Protein AF-A0A538PJH1-F1 (afdb_monomer_lite)

Structure (mmCIF, N/CA/C/O backbone):
data_AF-A0A538PJH1-F1
#
_entry.id   AF-A0A538PJH1-F1
#
loop_
_atom_site.group_PDB
_atom_site.id
_atom_site.type_symbol
_atom_site.label_atom_id
_atom_site.label_alt_id
_atom_site.label_comp_id
_atom_site.label_asym_id
_atom_site.label_entity_id
_atom_site.label_seq_id
_atom_site.pdbx_PDB_ins_code
_atom_site.Cartn_x
_atom_site.Cartn_y
_atom_site.Cartn_z
_atom_site.occupancy
_atom_site.B_iso_or_equiv
_atom_site.auth_seq_id
_atom_site.auth_comp_id
_atom_site.auth_asym_id
_atom_site.auth_atom_id
_atom_site.pdbx_PDB_model_num
ATOM 1 N N . MET A 1 1 ? 9.230 4.013 -6.169 1.00 49.59 1 MET A N 1
ATOM 2 C CA . MET A 1 1 ? 7.804 4.363 -6.380 1.00 49.59 1 MET A CA 1
ATOM 3 C C . MET A 1 1 ? 7.300 5.109 -5.149 1.00 49.59 1 MET A C 1
ATOM 5 O O . MET A 1 1 ? 7.367 4.540 -4.072 1.00 49.59 1 MET A O 1
ATOM 9 N N . SER A 1 2 ? 6.855 6.365 -5.270 1.00 44.88 2 SER A N 1
ATOM 10 C CA . SER A 1 2 ? 6.195 7.072 -4.160 1.00 44.88 2 SER A CA 1
ATOM 11 C C . SER A 1 2 ? 4.683 6.963 -4.337 1.00 44.88 2 SER A C 1
ATOM 13 O O . SER A 1 2 ? 4.146 7.370 -5.367 1.00 44.88 2 SER A O 1
ATOM 15 N N . VAL A 1 3 ? 4.011 6.357 -3.361 1.00 48.31 3 VAL A N 1
ATOM 16 C CA . VAL A 1 3 ? 2.550 6.252 -3.327 1.00 48.31 3 VAL A CA 1
ATOM 17 C C . VAL A 1 3 ? 2.065 7.288 -2.328 1.00 48.31 3 VAL A C 1
ATOM 19 O O . VAL A 1 3 ? 2.483 7.277 -1.172 1.00 48.31 3 VAL A O 1
ATOM 22 N N . THR A 1 4 ? 1.238 8.229 -2.772 1.00 51.69 4 THR A N 1
ATOM 23 C CA . THR A 1 4 ? 0.699 9.262 -1.886 1.00 51.69 4 THR A CA 1
ATOM 24 C C . THR A 1 4 ? -0.748 8.915 -1.587 1.00 51.69 4 THR A C 1
ATOM 26 O O . THR A 1 4 ? -1.585 8.822 -2.479 1.00 51.69 4 THR A O 1
ATOM 29 N N . ILE A 1 5 ? -1.032 8.652 -0.315 1.00 52.91 5 ILE A N 1
ATOM 30 C CA . ILE A 1 5 ? -2.358 8.218 0.112 1.00 52.91 5 ILE A CA 1
ATOM 31 C C . ILE A 1 5 ? -3.073 9.425 0.690 1.00 52.91 5 ILE A C 1
ATOM 33 O O . ILE A 1 5 ? -2.637 9.993 1.689 1.00 52.91 5 ILE A O 1
ATOM 37 N N . HIS A 1 6 ? -4.167 9.817 0.046 1.00 50.91 6 HIS A N 1
ATOM 38 C CA . HIS A 1 6 ? -4.989 10.928 0.491 1.00 50.91 6 HIS A CA 1
ATOM 39 C C . HIS A 1 6 ? -6.279 10.373 1.097 1.00 50.91 6 HIS A C 1
ATOM 41 O O . HIS A 1 6 ? -7.168 9.882 0.403 1.00 50.91 6 HIS A O 1
ATOM 47 N N . SER A 1 7 ? -6.391 10.462 2.422 1.00 46.12 7 SER A N 1
ATOM 48 C CA . SER A 1 7 ? -7.668 10.258 3.098 1.00 46.12 7 SER A CA 1
ATOM 49 C C . SER A 1 7 ? -8.493 11.537 2.948 1.00 46.12 7 SER A C 1
ATOM 51 O O . SER A 1 7 ? -8.182 12.558 3.558 1.00 46.12 7 SER A O 1
ATOM 53 N N . ALA A 1 8 ? -9.507 11.519 2.083 1.00 43.16 8 ALA A N 1
ATOM 54 C CA . ALA A 1 8 ? -10.483 12.598 2.014 1.00 43.16 8 ALA A CA 1
ATOM 55 C C . ALA A 1 8 ? -11.653 12.252 2.942 1.00 43.16 8 ALA A C 1
ATOM 57 O O . ALA A 1 8 ? -12.386 11.291 2.700 1.00 43.16 8 ALA A O 1
ATOM 58 N N . ALA A 1 9 ? -11.847 13.046 3.999 1.00 41.69 9 ALA A N 1
ATOM 59 C CA . ALA A 1 9 ? -13.097 13.023 4.753 1.00 41.69 9 ALA A CA 1
ATOM 60 C C . ALA A 1 9 ? -14.275 13.292 3.790 1.00 41.69 9 ALA A C 1
ATOM 62 O O . ALA A 1 9 ? -14.114 14.057 2.831 1.00 41.69 9 ALA A O 1
ATOM 63 N N . PRO A 1 10 ? -15.448 12.666 3.994 1.00 40.66 10 PRO A N 1
ATOM 64 C CA . PRO A 1 10 ? -16.549 12.762 3.047 1.00 40.66 10 PRO A CA 1
ATOM 65 C C . PRO A 1 10 ? -16.953 14.226 2.831 1.00 40.66 10 PRO A C 1
ATOM 67 O O . PRO A 1 10 ? -17.378 14.909 3.761 1.00 40.66 10 PRO A O 1
ATOM 70 N N . ARG A 1 11 ? -16.865 14.701 1.580 1.00 41.38 11 ARG A N 1
ATOM 71 C CA . ARG A 1 11 ? -17.579 15.906 1.148 1.00 41.38 11 ARG A CA 1
ATOM 72 C C . ARG A 1 11 ? -19.068 15.584 1.196 1.00 41.38 11 ARG A C 1
ATOM 74 O O . ARG A 1 11 ? -19.585 14.823 0.381 1.00 41.38 11 ARG A O 1
ATOM 81 N N . THR A 1 12 ? -19.728 16.102 2.220 1.00 41.78 12 THR A N 1
ATOM 82 C CA . THR A 1 12 ? -21.144 15.903 2.504 1.00 41.78 12 THR A CA 1
ATOM 83 C C . THR A 1 12 ? -22.010 16.686 1.520 1.00 41.78 12 THR A C 1
ATOM 85 O O . THR A 1 12 ? -22.518 17.756 1.836 1.00 41.78 12 THR A O 1
ATOM 88 N N . GLU A 1 13 ? -22.267 16.130 0.338 1.00 40.34 13 GLU A N 1
ATOM 89 C CA . GLU A 1 13 ? -23.496 16.466 -0.384 1.00 40.34 13 GLU A CA 1
ATOM 90 C C . GLU A 1 13 ? -24.576 15.440 -0.038 1.00 40.34 13 GLU A C 1
ATOM 92 O O . GLU A 1 13 ? -24.541 14.267 -0.412 1.00 40.34 13 GLU A O 1
ATOM 97 N N . ARG A 1 14 ? -25.522 15.909 0.783 1.00 49.16 14 ARG A N 1
ATOM 98 C CA . ARG A 1 14 ? -26.739 15.212 1.198 1.00 49.16 14 ARG A CA 1
ATOM 99 C C . ARG A 1 14 ? -27.495 14.667 -0.014 1.00 49.16 14 ARG A C 1
ATOM 101 O O . ARG A 1 14 ? -27.977 15.466 -0.809 1.00 49.16 14 ARG A O 1
ATOM 108 N N . ARG A 1 15 ? -27.770 13.359 -0.027 1.00 47.12 15 ARG A N 1
ATOM 109 C CA . ARG A 1 15 ? -29.078 12.788 -0.406 1.00 47.12 15 ARG A CA 1
ATOM 110 C C . ARG A 1 15 ? -29.386 11.571 0.477 1.00 47.12 15 ARG A C 1
ATOM 112 O O . ARG A 1 15 ? -28.485 10.872 0.927 1.00 47.12 15 ARG A O 1
ATOM 119 N N . TYR A 1 16 ? -30.665 11.450 0.805 1.00 42.09 16 TYR A N 1
ATOM 120 C CA . TYR A 1 16 ? -31.281 10.696 1.897 1.00 42.09 16 TYR A CA 1
ATOM 121 C C . TYR A 1 16 ? -31.701 9.276 1.461 1.00 42.09 16 TYR A C 1
ATOM 123 O O . TYR A 1 16 ? -32.128 9.106 0.324 1.00 42.09 16 TYR A O 1
ATOM 131 N N . HIS A 1 17 ? -31.642 8.343 2.424 1.00 43.22 17 HIS A N 1
ATOM 132 C CA . HIS A 1 17 ? -32.226 6.988 2.492 1.00 43.22 17 HIS A CA 1
ATOM 133 C C . HIS A 1 17 ? -31.463 5.796 1.874 1.00 43.22 17 HIS A C 1
ATOM 135 O O . HIS A 1 17 ? -31.751 5.382 0.760 1.00 43.22 17 HIS A O 1
ATOM 141 N N . ASP A 1 18 ? -30.575 5.184 2.670 1.00 44.53 18 ASP A N 1
ATOM 142 C CA . ASP A 1 18 ? -30.331 3.730 2.643 1.00 44.53 18 ASP A CA 1
ATOM 143 C C . ASP A 1 18 ? -29.855 3.278 4.046 1.00 44.53 18 ASP A C 1
ATOM 145 O O . ASP A 1 18 ? -28.850 3.811 4.539 1.00 44.53 18 ASP A O 1
ATOM 149 N N . PRO A 1 19 ? -30.581 2.399 4.763 1.00 51.16 19 PRO A N 1
ATOM 150 C CA . PRO A 1 19 ? -30.207 1.954 6.100 1.00 51.16 19 PRO A CA 1
ATOM 151 C C . PRO A 1 19 ? -29.320 0.701 6.024 1.00 51.16 19 PRO A C 1
ATOM 153 O O . PRO A 1 19 ? -29.837 -0.393 6.180 1.00 51.16 19 PRO A O 1
ATOM 156 N N . VAL A 1 20 ? -28.019 0.890 5.755 1.00 43.94 20 VAL A N 1
ATOM 157 C CA . VAL A 1 20 ? -26.816 0.040 6.010 1.00 43.94 20 VAL A CA 1
ATOM 158 C C . VAL A 1 20 ? -25.723 0.658 5.108 1.00 43.94 20 VAL A C 1
ATOM 160 O O . VAL A 1 20 ? -25.854 0.659 3.895 1.00 43.94 20 VAL A O 1
ATOM 163 N N . ASP A 1 21 ? -24.759 1.448 5.588 1.00 47.94 21 ASP A N 1
ATOM 164 C CA . ASP A 1 21 ? -23.496 0.966 6.161 1.00 47.94 21 ASP A CA 1
ATOM 165 C C . ASP A 1 21 ? -22.733 2.132 6.842 1.00 47.94 21 ASP A C 1
ATOM 167 O O . ASP A 1 21 ? -22.463 3.153 6.194 1.00 47.94 21 ASP A O 1
ATOM 171 N N . PRO A 1 22 ? -22.319 2.020 8.117 1.00 44.09 22 PRO A N 1
ATOM 172 C CA . PRO A 1 22 ? -21.627 3.089 8.843 1.00 44.09 22 PRO A CA 1
ATOM 173 C C . PRO A 1 22 ? -20.142 3.296 8.473 1.00 44.09 22 PRO A C 1
ATOM 175 O O . PRO A 1 22 ? -19.455 4.051 9.153 1.00 44.09 22 PRO A O 1
ATOM 178 N N . VAL A 1 23 ? -19.624 2.718 7.383 1.00 49.34 23 VAL A N 1
ATOM 179 C CA . VAL A 1 23 ? -18.214 2.891 6.971 1.00 49.34 23 VAL A CA 1
ATOM 180 C C . VAL A 1 23 ? -18.126 3.666 5.653 1.00 49.34 23 VAL A C 1
ATOM 182 O O . VAL A 1 23 ? -17.646 3.177 4.634 1.00 49.34 23 VAL A O 1
ATOM 185 N N . ARG A 1 24 ? -18.576 4.927 5.648 1.00 52.44 24 ARG A N 1
ATOM 186 C CA . ARG A 1 24 ? -18.280 5.873 4.553 1.00 52.44 24 ARG A CA 1
ATOM 187 C C . ARG A 1 24 ? -16.836 6.374 4.643 1.00 52.44 24 ARG A C 1
ATOM 189 O O . ARG A 1 24 ? -16.599 7.574 4.755 1.00 52.44 24 ARG A O 1
ATOM 196 N N . VAL A 1 25 ? -15.855 5.478 4.582 1.00 54.78 25 VAL A N 1
ATOM 197 C CA . VAL A 1 25 ? -14.452 5.887 4.446 1.00 54.78 25 VAL A CA 1
ATOM 198 C C . VAL A 1 25 ? -14.135 5.928 2.955 1.00 54.78 25 VAL A C 1
ATOM 200 O O . VAL A 1 25 ? -13.822 4.923 2.326 1.00 54.78 25 VAL A O 1
ATOM 203 N N . HIS A 1 26 ? -14.268 7.111 2.355 1.00 63.03 26 HIS A N 1
ATOM 204 C CA . HIS A 1 26 ? -13.855 7.359 0.973 1.00 63.03 26 HIS A CA 1
ATOM 205 C C . HIS A 1 26 ? -12.332 7.551 0.917 1.00 63.03 26 HIS A C 1
ATOM 207 O O . HIS A 1 26 ? -11.844 8.621 0.564 1.00 63.03 26 HIS A O 1
ATOM 213 N N . CYS A 1 27 ? -11.561 6.527 1.292 1.00 67.56 27 CYS A N 1
ATOM 214 C CA . CYS A 1 27 ? -10.113 6.586 1.133 1.00 67.56 27 CYS A CA 1
ATOM 215 C C . CYS A 1 27 ? -9.768 6.383 -0.347 1.00 67.56 27 CYS A C 1
ATOM 217 O O . CYS A 1 27 ? -10.212 5.414 -0.976 1.00 67.56 27 CYS A O 1
ATOM 219 N N . VAL A 1 28 ? -9.020 7.328 -0.915 1.00 70.94 28 VAL A N 1
ATOM 220 C CA . VAL A 1 28 ? -8.589 7.292 -2.312 1.00 70.94 28 VAL A CA 1
ATOM 221 C C . VAL A 1 28 ? -7.073 7.185 -2.341 1.00 70.94 28 VAL A C 1
ATOM 223 O O . VAL A 1 28 ? -6.346 7.986 -1.757 1.00 70.94 28 VAL A O 1
ATOM 226 N N . LEU A 1 29 ? -6.596 6.163 -3.035 1.00 74.69 29 LEU A N 1
ATOM 227 C CA . LEU A 1 29 ? -5.191 5.944 -3.293 1.00 74.69 29 LEU A CA 1
ATOM 228 C C . LEU A 1 29 ? -4.807 6.678 -4.575 1.00 74.69 29 LEU A C 1
ATOM 230 O O . LEU A 1 29 ? -5.315 6.327 -5.642 1.00 74.69 29 LEU A O 1
ATOM 234 N N . ASP A 1 30 ? -3.917 7.663 -4.473 1.00 71.00 30 ASP A N 1
ATOM 235 C CA . ASP A 1 30 ? -3.368 8.346 -5.638 1.00 71.00 30 ASP A CA 1
ATOM 236 C C . ASP A 1 30 ? -2.008 7.748 -6.012 1.00 71.00 30 ASP A C 1
ATOM 238 O O . ASP A 1 30 ? -1.088 7.623 -5.195 1.00 71.00 30 ASP A O 1
ATOM 242 N N . VAL A 1 31 ? -1.896 7.318 -7.265 1.00 68.06 31 VAL A N 1
ATOM 243 C CA . VAL A 1 31 ? -0.672 6.732 -7.803 1.00 68.06 31 VAL A CA 1
ATOM 244 C C . VAL A 1 31 ? -0.105 7.722 -8.797 1.00 68.06 31 VAL A C 1
ATOM 246 O O . VAL A 1 31 ? -0.749 8.027 -9.798 1.00 68.06 31 VAL A O 1
ATOM 249 N N . ARG A 1 32 ? 1.123 8.197 -8.564 1.00 68.44 32 ARG A N 1
ATOM 250 C CA . ARG A 1 32 ? 1.787 9.114 -9.496 1.00 68.44 32 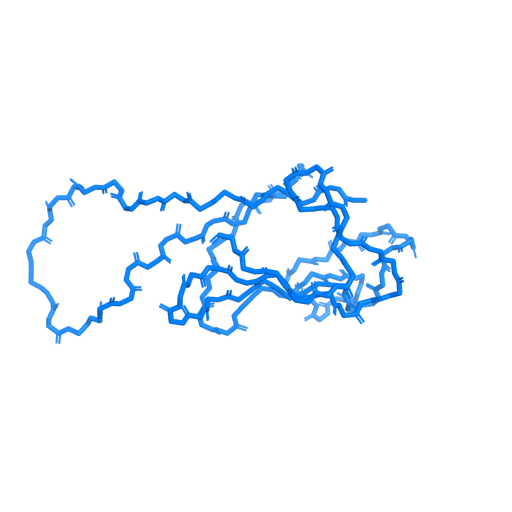ARG A CA 1
ATOM 251 C C . ARG A 1 32 ? 1.818 8.531 -10.911 1.00 68.44 32 ARG A C 1
ATOM 253 O O . ARG A 1 32 ? 2.459 7.509 -11.143 1.00 68.44 32 ARG A O 1
ATOM 260 N N . GLY A 1 33 ? 1.148 9.211 -11.842 1.00 63.41 33 GLY A N 1
ATOM 261 C CA . GLY A 1 33 ? 1.066 8.809 -13.250 1.00 63.41 33 GLY A CA 1
ATOM 262 C C . GLY A 1 33 ? 0.086 7.666 -13.540 1.00 63.41 33 GLY A C 1
ATOM 263 O O . GLY A 1 33 ? 0.101 7.136 -14.647 1.00 63.41 33 GLY A O 1
ATOM 264 N N . GLY A 1 34 ? -0.750 7.276 -12.573 1.00 67.75 34 GLY A N 1
ATOM 265 C CA . GLY A 1 34 ? -1.758 6.228 -12.713 1.00 67.75 34 GLY A CA 1
ATOM 266 C C . GLY A 1 34 ? -3.159 6.685 -12.286 1.00 67.75 34 GLY A C 1
ATOM 267 O O . GLY A 1 34 ? -3.331 7.795 -11.788 1.00 67.75 34 GLY A O 1
ATOM 268 N N . PRO A 1 35 ? -4.183 5.838 -12.484 1.00 67.62 35 PRO A N 1
ATOM 269 C CA . PRO A 1 35 ? -5.541 6.137 -12.046 1.00 67.62 35 PRO A CA 1
ATOM 270 C C . PRO A 1 35 ? -5.661 6.055 -10.519 1.00 67.62 35 PRO A C 1
ATOM 272 O O . PRO A 1 35 ? -5.185 5.095 -9.905 1.00 67.62 35 PRO A O 1
ATOM 275 N N . SER A 1 36 ? -6.356 7.020 -9.912 1.00 72.75 36 SER A N 1
ATOM 276 C CA . SER A 1 36 ? -6.698 6.964 -8.490 1.00 72.75 36 SER A CA 1
ATOM 277 C C . SER A 1 36 ? -7.681 5.814 -8.220 1.00 72.75 36 SER A C 1
ATOM 279 O O . SER A 1 36 ? -8.576 5.542 -9.027 1.00 72.75 36 SER A O 1
ATOM 281 N N . ARG A 1 37 ? -7.540 5.125 -7.083 1.00 79.50 37 ARG A N 1
ATOM 282 C CA . ARG A 1 37 ? -8.392 3.975 -6.721 1.00 79.50 37 ARG A CA 1
ATOM 283 C C . ARG A 1 37 ? -9.072 4.153 -5.379 1.00 79.50 37 ARG A C 1
ATOM 285 O O . ARG A 1 37 ? -8.465 4.627 -4.427 1.00 79.50 37 ARG A O 1
ATOM 292 N N . ARG A 1 38 ? -10.329 3.717 -5.286 1.00 79.94 38 ARG A N 1
ATOM 293 C CA . ARG A 1 38 ? -11.046 3.649 -4.007 1.00 79.94 38 ARG A CA 1
ATOM 294 C C . ARG A 1 38 ? -10.526 2.457 -3.211 1.00 79.94 38 ARG A C 1
ATOM 296 O O . ARG A 1 38 ? -10.434 1.359 -3.754 1.00 79.94 38 ARG A O 1
ATOM 303 N N . VAL A 1 39 ? -10.208 2.674 -1.941 1.00 81.94 39 VAL A N 1
ATOM 304 C CA . VAL A 1 39 ? -9.814 1.602 -1.025 1.00 81.94 39 VAL A CA 1
ATOM 305 C C . VAL A 1 39 ? -11.075 1.044 -0.380 1.00 81.94 39 VAL A C 1
ATOM 307 O O . VAL A 1 39 ? -11.829 1.785 0.243 1.00 81.94 39 VAL A O 1
ATOM 310 N N . GLY A 1 40 ? -11.326 -0.249 -0.573 1.00 75.38 40 GLY A N 1
ATOM 311 C CA . GLY A 1 40 ? -12.423 -0.971 0.071 1.00 75.38 40 GLY A CA 1
ATOM 312 C C . GLY A 1 40 ? -11.953 -1.831 1.252 1.00 75.38 40 GLY A C 1
ATOM 313 O O . GLY A 1 40 ? -10.760 -1.852 1.566 1.00 75.38 40 GLY A O 1
ATOM 314 N N . PRO A 1 41 ? -12.865 -2.599 1.874 1.00 71.19 41 PRO A N 1
ATOM 315 C CA . PRO A 1 41 ? -12.539 -3.528 2.964 1.00 71.19 41 PRO A CA 1
ATOM 316 C C . PRO A 1 41 ? -11.537 -4.615 2.549 1.00 71.19 41 PRO A C 1
ATOM 318 O O . PRO A 1 41 ? -10.675 -5.002 3.331 1.00 71.19 41 PRO A O 1
ATOM 321 N N . SER A 1 42 ? -11.608 -5.071 1.294 1.00 81.44 42 SER A N 1
ATOM 322 C CA . SER A 1 42 ? -10.661 -6.031 0.708 1.00 81.44 42 SER A CA 1
ATOM 323 C C . SER A 1 42 ? -9.253 -5.454 0.506 1.00 81.44 42 SER A C 1
ATOM 325 O O . SER A 1 42 ? -8.305 -6.204 0.293 1.00 81.44 42 SER A O 1
ATOM 327 N N . GLY A 1 43 ? -9.114 -4.129 0.605 1.00 87.94 43 GLY A N 1
ATOM 328 C CA . GLY A 1 43 ? -7.884 -3.400 0.344 1.00 87.94 43 GLY A CA 1
ATOM 329 C C . GLY A 1 43 ? -7.510 -3.320 -1.135 1.00 87.94 43 GLY A C 1
ATOM 330 O O . GLY A 1 43 ? -8.249 -3.748 -2.016 1.00 87.94 43 GLY A O 1
ATOM 331 N N . VAL A 1 44 ? -6.366 -2.695 -1.388 1.00 90.62 44 VAL A N 1
ATOM 332 C CA . VAL A 1 44 ? -5.741 -2.513 -2.695 1.00 90.62 44 VAL A CA 1
ATOM 333 C C . VAL A 1 44 ? -4.313 -3.031 -2.591 1.00 90.62 44 VAL A C 1
ATOM 335 O O . VAL A 1 44 ? -3.495 -2.480 -1.845 1.00 90.62 44 VAL A O 1
ATOM 338 N N . LEU A 1 45 ? -4.017 -4.099 -3.323 1.00 92.62 45 LEU A N 1
ATOM 339 C CA . LEU A 1 45 ? -2.700 -4.712 -3.398 1.00 92.62 45 LEU A CA 1
ATOM 340 C C . LEU A 1 45 ? -1.853 -4.018 -4.468 1.00 92.62 45 LEU A C 1
ATOM 342 O O . LEU A 1 45 ? -2.232 -3.906 -5.631 1.00 92.62 45 LEU A O 1
ATOM 346 N N . ILE A 1 46 ? -0.669 -3.572 -4.074 1.00 90.00 46 ILE A N 1
ATOM 347 C CA . ILE A 1 46 ? 0.298 -2.901 -4.939 1.00 90.00 46 ILE A CA 1
ATOM 348 C C . ILE A 1 46 ? 1.516 -3.803 -5.057 1.00 90.00 46 ILE A C 1
ATOM 350 O O . ILE A 1 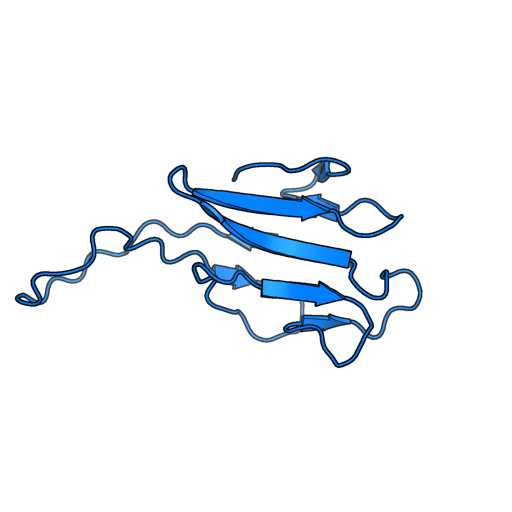46 ? 2.065 -4.252 -4.046 1.00 90.00 46 ILE A O 1
ATOM 354 N N . GLY A 1 47 ? 1.982 -4.055 -6.271 1.00 91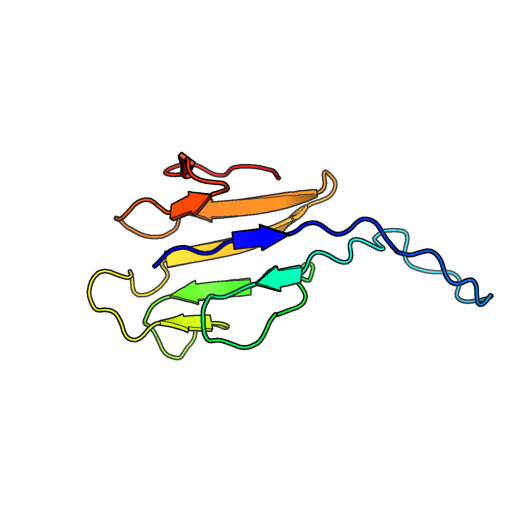.38 47 GLY A N 1
ATOM 355 C CA . GLY A 1 47 ? 3.143 -4.904 -6.489 1.00 91.38 47 GLY A CA 1
ATOM 356 C C . GLY A 1 47 ? 3.507 -5.041 -7.955 1.00 91.38 47 GLY A C 1
ATOM 357 O O . GLY A 1 47 ? 2.881 -4.446 -8.823 1.00 91.38 47 GLY A O 1
ATOM 358 N N . ARG A 1 48 ? 4.563 -5.802 -8.236 1.00 91.44 48 ARG A N 1
ATOM 359 C CA . ARG A 1 48 ? 5.043 -6.028 -9.606 1.00 91.44 48 ARG A CA 1
ATOM 360 C C . ARG A 1 48 ? 4.355 -7.187 -10.325 1.00 91.44 48 ARG A C 1
ATOM 362 O O . ARG A 1 48 ? 4.437 -7.278 -11.547 1.00 91.44 48 ARG A O 1
ATOM 369 N N . GLN A 1 49 ? 3.729 -8.106 -9.594 1.00 92.81 49 GLN A N 1
ATOM 370 C CA . GLN A 1 49 ? 2.980 -9.185 -10.237 1.00 92.81 49 GLN A CA 1
ATOM 371 C C . GLN A 1 49 ? 1.669 -8.668 -10.828 1.00 92.81 49 GLN A C 1
ATOM 373 O O . GLN A 1 49 ? 1.074 -7.717 -10.334 1.00 92.81 49 GLN A O 1
ATOM 378 N N . SER A 1 50 ? 1.223 -9.333 -11.891 1.00 91.62 50 SER A N 1
ATOM 379 C CA . SER A 1 50 ? -0.021 -9.024 -12.599 1.00 91.62 50 SER A CA 1
ATOM 380 C C . SER A 1 50 ? -1.287 -9.363 -11.808 1.00 91.62 50 SER A C 1
ATOM 382 O O . SER A 1 50 ? -2.372 -8.989 -12.232 1.00 91.62 50 SER A O 1
ATOM 384 N N . ASP A 1 51 ? -1.159 -10.082 -10.691 1.00 91.94 51 ASP A N 1
ATOM 385 C CA . ASP A 1 51 ? -2.245 -10.384 -9.752 1.00 91.94 51 ASP A CA 1
ATOM 386 C C . ASP A 1 51 ? -2.500 -9.247 -8.747 1.00 91.94 51 ASP A C 1
ATOM 388 O O . ASP A 1 51 ? -3.447 -9.314 -7.966 1.00 91.94 51 ASP A O 1
ATOM 392 N N . CYS A 1 52 ? -1.659 -8.209 -8.748 1.00 90.62 52 CYS A N 1
ATOM 393 C CA . CYS A 1 52 ? -1.840 -7.037 -7.909 1.00 90.62 52 CYS A CA 1
ATOM 394 C C . CYS A 1 52 ? -2.875 -6.102 -8.528 1.00 90.62 52 CYS A C 1
ATOM 396 O O . CYS A 1 52 ? -2.899 -5.903 -9.743 1.00 90.62 52 CYS A O 1
ATOM 398 N N . ASP A 1 53 ? -3.670 -5.449 -7.681 1.00 89.50 53 ASP A N 1
ATOM 399 C CA . ASP A 1 53 ? -4.606 -4.426 -8.128 1.00 89.50 53 ASP A CA 1
ATOM 400 C C . ASP A 1 53 ? -3.854 -3.332 -8.889 1.00 89.50 53 ASP A C 1
ATOM 402 O O . ASP A 1 53 ? -4.194 -3.016 -10.030 1.00 89.50 53 ASP A O 1
ATOM 406 N N . ILE A 1 54 ? -2.801 -2.779 -8.284 1.00 86.62 54 ILE A N 1
ATOM 407 C CA . ILE A 1 54 ? -1.906 -1.814 -8.924 1.00 86.62 54 ILE A CA 1
ATOM 408 C C . ILE A 1 54 ? -0.598 -2.513 -9.265 1.00 86.62 54 ILE A C 1
ATOM 410 O O . ILE A 1 54 ? 0.207 -2.829 -8.385 1.00 86.62 54 ILE A O 1
ATOM 414 N N . VAL A 1 55 ? -0.386 -2.700 -10.566 1.00 89.12 55 VAL A N 1
ATOM 415 C CA . VAL A 1 55 ? 0.820 -3.318 -11.108 1.00 89.12 55 VAL A CA 1
ATOM 416 C C . VAL A 1 55 ? 1.869 -2.246 -11.385 1.00 89.12 55 VAL A C 1
ATOM 418 O O . VAL A 1 55 ? 1.653 -1.341 -12.190 1.00 89.12 55 VAL A O 1
ATOM 421 N N . ALA A 1 56 ? 3.019 -2.359 -10.730 1.00 84.44 56 ALA A N 1
ATOM 422 C CA . ALA A 1 56 ? 4.187 -1.523 -10.964 1.00 84.44 56 ALA A CA 1
ATOM 423 C C . ALA A 1 56 ? 5.227 -2.285 -11.792 1.00 84.44 56 ALA A C 1
ATOM 425 O O . ALA A 1 56 ? 5.650 -3.376 -11.421 1.00 84.44 56 ALA A O 1
ATOM 426 N N . SER A 1 57 ? 5.692 -1.701 -12.891 1.00 83.94 57 SER A N 1
ATOM 427 C CA . SER A 1 57 ? 6.696 -2.308 -13.778 1.00 83.94 57 SER A CA 1
ATOM 428 C C . SER A 1 57 ? 8.143 -2.180 -13.273 1.00 83.94 57 SER A C 1
ATOM 430 O O . SER A 1 57 ? 9.043 -2.806 -13.826 1.00 83.94 57 SER A O 1
ATOM 432 N N . ASP A 1 58 ? 8.374 -1.410 -12.208 1.00 84.00 58 ASP A N 1
ATOM 433 C CA . ASP A 1 58 ? 9.694 -1.159 -11.622 1.00 84.00 58 ASP A CA 1
ATOM 434 C C . ASP A 1 58 ? 10.274 -2.427 -10.943 1.00 84.00 58 ASP A C 1
ATOM 436 O O . ASP A 1 58 ? 9.675 -2.937 -9.993 1.00 84.00 58 ASP A O 1
ATOM 440 N N . PRO A 1 59 ? 11.449 -2.943 -11.365 1.00 86.38 59 PRO A N 1
ATOM 441 C CA . PRO A 1 59 ? 12.070 -4.137 -10.783 1.00 86.38 59 PRO A CA 1
ATOM 442 C C . PRO A 1 59 ? 12.405 -4.040 -9.288 1.00 86.38 59 PRO A C 1
ATOM 444 O O . PRO A 1 59 ? 12.485 -5.077 -8.624 1.00 86.38 59 PRO A O 1
ATOM 447 N N . SER A 1 60 ? 12.596 -2.827 -8.756 1.00 83.81 60 SER A N 1
ATOM 448 C CA . SER A 1 60 ? 12.831 -2.588 -7.325 1.00 83.81 60 SER A CA 1
ATOM 449 C C . SER A 1 60 ? 11.576 -2.821 -6.474 1.00 83.81 60 SER A C 1
ATOM 451 O O . SER A 1 60 ? 11.669 -3.040 -5.260 1.00 83.81 60 SER A O 1
ATOM 453 N N . VAL A 1 61 ? 10.399 -2.837 -7.110 1.00 87.50 61 VAL A N 1
ATOM 454 C CA . VAL A 1 61 ? 9.122 -3.149 -6.474 1.00 87.50 61 VAL A CA 1
ATOM 455 C C . VAL A 1 61 ? 8.996 -4.661 -6.303 1.00 87.50 61 VAL A C 1
ATOM 457 O O . VAL A 1 61 ? 9.204 -5.478 -7.209 1.00 87.50 61 VAL A O 1
ATOM 460 N N . SER A 1 62 ? 8.649 -5.055 -5.081 1.00 89.25 62 SER A N 1
ATOM 461 C CA . SER A 1 62 ? 8.412 -6.458 -4.753 1.00 89.25 62 SER A CA 1
ATOM 462 C C . SER A 1 62 ? 7.180 -6.981 -5.492 1.00 89.25 62 SER A C 1
ATOM 464 O O . SER A 1 62 ? 6.245 -6.242 -5.778 1.00 89.25 62 SER A O 1
ATOM 466 N N . ARG A 1 63 ? 7.158 -8.289 -5.765 1.00 93.06 63 ARG A N 1
ATOM 467 C CA . ARG A 1 63 ? 6.029 -8.966 -6.423 1.00 93.06 63 ARG A CA 1
ATOM 468 C C . ARG A 1 63 ? 4.673 -8.593 -5.815 1.00 93.06 63 ARG A C 1
ATOM 470 O O . ARG A 1 63 ? 3.800 -8.166 -6.548 1.00 93.06 63 ARG A O 1
ATOM 477 N N . ARG A 1 64 ? 4.585 -8.654 -4.484 1.00 93.44 64 ARG A N 1
ATOM 478 C CA . ARG A 1 64 ? 3.546 -8.039 -3.652 1.00 93.44 64 ARG A CA 1
ATOM 479 C C . ARG A 1 64 ? 4.267 -7.084 -2.712 1.00 93.44 64 ARG A C 1
ATOM 481 O O . ARG A 1 64 ? 5.124 -7.528 -1.950 1.00 93.44 64 ARG A O 1
ATOM 488 N N . HIS A 1 65 ? 4.032 -5.791 -2.848 1.00 91.06 65 HIS A N 1
ATOM 489 C CA . HIS A 1 65 ? 4.862 -4.761 -2.229 1.00 91.06 65 HIS A CA 1
ATOM 490 C C . HIS A 1 65 ? 4.167 -4.087 -1.053 1.00 91.06 65 HIS A C 1
ATOM 492 O O . HIS A 1 65 ? 4.755 -3.989 0.023 1.00 91.06 65 HIS A O 1
ATOM 498 N N . ALA A 1 66 ? 2.910 -3.697 -1.243 1.00 91.81 66 ALA A N 1
ATOM 499 C CA . ALA A 1 66 ? 2.099 -3.019 -0.246 1.00 91.81 66 ALA A CA 1
ATOM 500 C C . ALA A 1 66 ? 0.654 -3.501 -0.317 1.00 91.81 66 ALA A C 1
ATOM 502 O O . ALA A 1 66 ? 0.152 -3.76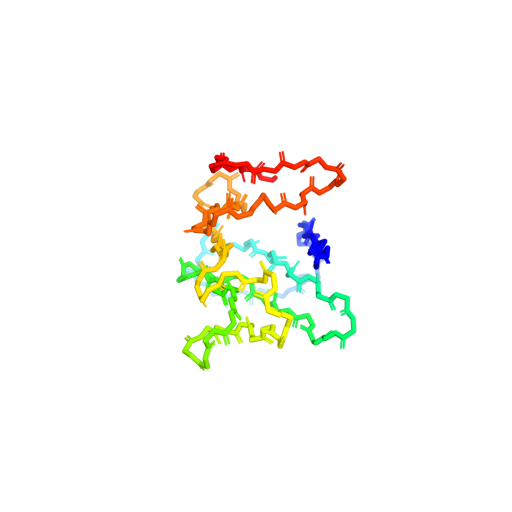4 -1.406 1.00 91.81 66 ALA A O 1
ATOM 503 N N . LEU A 1 67 ? -0.027 -3.539 0.819 1.00 92.00 67 LEU A N 1
ATOM 504 C CA . LEU A 1 67 ? -1.481 -3.604 0.884 1.00 92.00 67 LEU A CA 1
ATOM 505 C C . LEU A 1 67 ? -1.982 -2.342 1.575 1.00 92.00 67 LEU A C 1
ATOM 507 O O . LEU A 1 67 ? -1.547 -2.031 2.680 1.00 92.00 67 LEU A O 1
ATOM 511 N N . VAL A 1 68 ? -2.900 -1.628 0.936 1.00 89.62 68 VAL A N 1
ATOM 512 C CA . VAL A 1 68 ? -3.619 -0.512 1.558 1.00 89.62 68 VAL A CA 1
ATOM 513 C C . VAL A 1 68 ? -5.027 -0.991 1.844 1.00 89.62 68 VAL A C 1
ATOM 515 O O . VAL A 1 68 ? -5.727 -1.369 0.912 1.00 89.62 68 VAL A O 1
ATOM 518 N N . ARG A 1 69 ? -5.458 -1.007 3.101 1.00 87.94 69 ARG A N 1
ATOM 519 C CA . ARG A 1 69 ? -6.790 -1.501 3.480 1.00 87.94 69 ARG A CA 1
ATOM 520 C C . ARG A 1 69 ? -7.518 -0.521 4.376 1.00 87.94 69 ARG A C 1
ATOM 522 O O . ARG A 1 69 ? -6.887 0.286 5.048 1.00 87.94 69 ARG A O 1
ATOM 529 N N . LEU A 1 70 ? -8.841 -0.614 4.391 1.00 83.44 70 LEU A N 1
ATOM 530 C CA . LEU A 1 70 ? -9.650 0.048 5.404 1.00 83.44 70 LEU A CA 1
ATOM 531 C C . LEU A 1 70 ? -9.774 -0.848 6.637 1.00 83.44 70 LEU A C 1
ATOM 533 O O . LEU A 1 70 ? -10.096 -2.030 6.524 1.00 83.44 70 LEU A O 1
ATOM 537 N N . THR A 1 71 ? -9.527 -0.271 7.803 1.00 79.38 71 THR A N 1
ATOM 538 C CA . THR A 1 71 ? -9.797 -0.838 9.125 1.00 79.38 71 THR A CA 1
ATOM 539 C C . THR A 1 71 ? -10.905 -0.028 9.805 1.00 79.38 71 THR A C 1
ATOM 541 O O . THR A 1 71 ? -11.371 0.979 9.266 1.00 79.38 71 THR A O 1
ATOM 544 N N . GLY A 1 72 ? -11.343 -0.457 10.994 1.00 75.12 72 GLY A N 1
ATOM 545 C CA . GLY A 1 72 ? -12.311 0.308 11.791 1.00 75.12 72 GLY A CA 1
ATOM 546 C C . GLY A 1 72 ? -11.806 1.699 12.198 1.00 75.12 72 GLY A C 1
ATOM 547 O O . GLY A 1 72 ? -12.616 2.599 12.396 1.00 75.12 72 GLY A O 1
ATOM 548 N N . ASP A 1 73 ? -10.484 1.880 12.249 1.00 73.31 73 ASP A N 1
ATOM 549 C CA . ASP A 1 73 ? -9.832 3.109 12.710 1.00 73.31 73 ASP A CA 1
ATOM 550 C C . ASP A 1 73 ? -9.382 4.028 11.563 1.00 73.31 73 ASP A C 1
ATOM 552 O O . ASP A 1 73 ? -8.947 5.150 11.811 1.00 73.31 73 ASP A O 1
ATOM 556 N N . GLY A 1 74 ? -9.471 3.578 10.306 1.00 78.81 74 GLY A N 1
ATOM 557 C CA . GLY A 1 74 ? -9.060 4.366 9.145 1.00 78.81 74 GLY A CA 1
ATOM 558 C C . GLY A 1 74 ? -8.379 3.542 8.061 1.00 78.81 74 GLY A C 1
ATOM 559 O O . GLY A 1 74 ? -8.598 2.342 7.927 1.00 78.81 74 GLY A O 1
ATOM 560 N N . ALA A 1 75 ? -7.562 4.195 7.239 1.00 83.12 75 ALA A N 1
ATOM 561 C CA . ALA A 1 75 ? -6.764 3.492 6.244 1.00 83.12 75 ALA A CA 1
ATOM 562 C C . ALA A 1 75 ? -5.455 3.005 6.869 1.00 83.12 75 ALA A C 1
ATOM 564 O O . ALA A 1 75 ? -4.792 3.735 7.595 1.00 83.12 75 ALA A O 1
ATOM 565 N N . GLU A 1 76 ? -5.055 1.781 6.556 1.00 88.44 76 GLU A N 1
ATOM 566 C CA . GLU A 1 76 ? -3.804 1.188 7.009 1.00 88.44 76 GLU A CA 1
ATOM 567 C C . GLU A 1 76 ? -2.957 0.779 5.806 1.00 88.44 76 GLU A C 1
ATOM 569 O O . GLU A 1 76 ? -3.435 0.125 4.875 1.00 88.44 76 GLU A O 1
ATOM 574 N N . VAL A 1 77 ? -1.677 1.143 5.846 1.00 90.00 77 VAL A N 1
ATOM 575 C CA . VAL A 1 77 ? -0.659 0.698 4.894 1.00 90.00 77 VAL A CA 1
ATOM 576 C C . VAL A 1 77 ? 0.125 -0.442 5.509 1.00 90.00 77 VAL A C 1
ATOM 578 O O . VAL A 1 77 ? 0.748 -0.277 6.554 1.00 90.00 77 VAL A O 1
ATOM 581 N N . VAL A 1 78 ? 0.147 -1.582 4.831 1.00 92.00 78 VAL A N 1
ATOM 582 C CA . VAL A 1 78 ? 0.842 -2.796 5.252 1.00 92.00 78 VAL A CA 1
ATOM 583 C C . VAL A 1 78 ? 1.974 -3.092 4.263 1.00 92.00 78 VAL A C 1
ATOM 585 O O . VAL A 1 78 ? 1.709 -3.491 3.125 1.00 92.00 78 VAL A O 1
ATOM 588 N N . PRO A 1 79 ? 3.245 -2.923 4.665 1.00 92.19 79 PRO A N 1
ATOM 589 C CA . PRO A 1 79 ? 4.384 -3.374 3.876 1.00 92.19 79 PRO A CA 1
ATOM 590 C C . PRO A 1 79 ? 4.424 -4.900 3.779 1.00 92.19 79 PRO A C 1
ATOM 592 O O . PRO A 1 79 ? 4.372 -5.596 4.790 1.00 92.19 79 PRO A O 1
ATOM 595 N N . LEU A 1 80 ? 4.522 -5.420 2.555 1.00 92.44 80 LEU A N 1
ATOM 596 C CA . LEU A 1 80 ? 4.604 -6.861 2.265 1.00 92.44 80 LEU A CA 1
ATOM 597 C C . LEU A 1 80 ? 5.944 -7.257 1.628 1.00 92.44 80 LEU A C 1
ATOM 599 O O . LEU A 1 80 ? 6.319 -8.431 1.620 1.00 92.44 80 LEU A O 1
ATOM 603 N N . GLY A 1 81 ? 6.634 -6.279 1.038 1.00 86.25 81 GLY A N 1
ATOM 604 C CA . GLY A 1 81 ? 7.882 -6.456 0.312 1.00 86.25 81 GLY A CA 1
ATOM 605 C C . GLY A 1 81 ? 9.138 -6.281 1.165 1.00 86.25 81 GLY A C 1
ATOM 606 O O . GLY A 1 81 ? 9.087 -6.064 2.370 1.00 86.25 81 GLY A O 1
ATOM 607 N N . ARG A 1 82 ? 10.296 -6.366 0.501 1.00 82.62 82 ARG A N 1
ATOM 608 C CA . ARG A 1 82 ? 11.611 -6.169 1.140 1.00 82.62 82 ARG A CA 1
ATOM 609 C C . ARG A 1 82 ? 12.000 -4.696 1.257 1.00 82.62 82 ARG A C 1
ATOM 611 O O . ARG A 1 82 ? 12.729 -4.338 2.174 1.00 82.62 82 ARG A O 1
ATOM 618 N N . SER A 1 83 ? 11.549 -3.872 0.314 1.00 84.88 83 SER A N 1
ATOM 619 C CA . SER A 1 83 ? 11.849 -2.439 0.292 1.00 84.88 83 SER A CA 1
ATOM 620 C C . SER A 1 83 ? 10.772 -1.660 1.057 1.00 84.88 83 SER A C 1
ATOM 622 O O . SER A 1 83 ? 9.603 -2.059 1.015 1.00 84.88 83 SER A O 1
ATOM 624 N N . PRO A 1 84 ? 11.147 -0.572 1.751 1.00 81.44 84 PRO A N 1
ATOM 625 C CA . PRO A 1 84 ? 10.206 0.270 2.480 1.00 81.44 84 PRO A CA 1
ATOM 626 C C . PRO A 1 84 ? 9.223 0.967 1.536 1.00 81.44 84 PRO A C 1
ATOM 628 O O . PRO A 1 84 ? 9.528 1.205 0.366 1.00 81.44 84 PRO A O 1
ATOM 631 N N . ILE A 1 85 ? 8.064 1.332 2.078 1.00 83.06 85 ILE A N 1
ATOM 632 C CA . ILE A 1 85 ? 7.056 2.132 1.379 1.00 83.06 85 ILE A CA 1
ATOM 633 C C . ILE A 1 85 ? 7.124 3.555 1.912 1.00 83.06 85 ILE A C 1
ATOM 635 O O . ILE A 1 85 ? 6.958 3.760 3.110 1.00 83.06 85 ILE A O 1
ATOM 639 N N . ASP A 1 86 ? 7.314 4.543 1.048 1.00 79.69 86 ASP A N 1
ATOM 640 C CA . ASP A 1 86 ? 7.213 5.939 1.468 1.00 79.69 86 ASP A CA 1
ATOM 641 C C . ASP A 1 86 ? 5.750 6.332 1.680 1.00 79.69 86 ASP A C 1
ATOM 643 O O . ASP A 1 86 ? 4.952 6.345 0.744 1.00 79.69 86 ASP A O 1
ATOM 647 N N . VAL A 1 87 ? 5.413 6.679 2.920 1.00 79.50 87 VAL A N 1
ATOM 648 C CA . VAL A 1 87 ? 4.082 7.111 3.351 1.00 79.50 87 VAL A CA 1
ATOM 649 C C . VAL A 1 87 ? 4.192 8.530 3.894 1.00 79.50 87 VAL A C 1
ATOM 651 O O . VAL A 1 87 ? 4.835 8.760 4.919 1.00 79.50 87 VAL A O 1
ATOM 654 N N . ASN A 1 88 ? 3.575 9.498 3.210 1.00 77.81 88 ASN A N 1
ATOM 655 C CA . ASN A 1 88 ? 3.624 10.924 3.572 1.00 77.81 88 ASN A CA 1
ATOM 656 C C . ASN A 1 88 ? 5.062 11.450 3.777 1.00 77.81 88 ASN A C 1
ATOM 658 O O . ASN A 1 88 ? 5.321 12.246 4.675 1.00 77.81 88 ASN A O 1
ATOM 662 N N . GLY A 1 89 ? 6.006 10.969 2.959 1.00 76.94 89 GLY A N 1
ATOM 663 C CA . GLY A 1 89 ? 7.424 11.348 3.020 1.00 76.94 89 GLY A CA 1
ATOM 664 C C . GLY A 1 89 ? 8.260 10.597 4.062 1.00 76.94 89 GLY A C 1
ATOM 665 O O . GLY A 1 89 ? 9.445 10.885 4.189 1.00 76.94 89 GLY A O 1
ATOM 666 N N . ALA A 1 90 ? 7.677 9.640 4.791 1.00 81.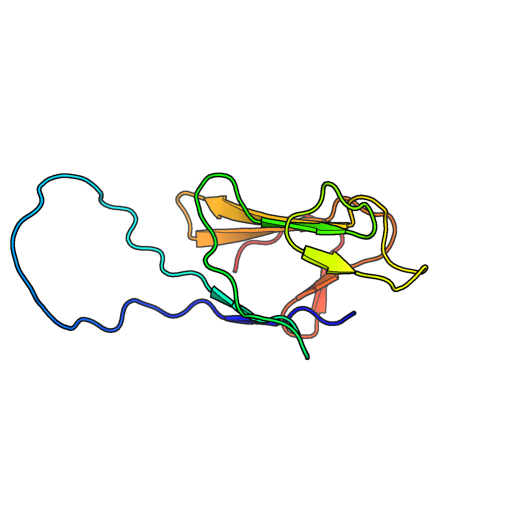25 90 ALA A N 1
ATOM 667 C CA . ALA A 1 90 ? 8.391 8.815 5.759 1.00 81.25 90 ALA A CA 1
ATOM 668 C C . ALA A 1 90 ? 8.338 7.325 5.371 1.00 81.25 90 ALA A C 1
ATOM 670 O O . ALA A 1 90 ? 7.249 6.812 5.092 1.00 81.25 90 ALA A O 1
ATOM 671 N N . PRO A 1 91 ? 9.472 6.602 5.407 1.00 83.56 91 PRO A N 1
ATOM 672 C CA . PRO A 1 91 ? 9.500 5.189 5.064 1.00 83.56 91 PRO A CA 1
ATOM 673 C C . PRO A 1 91 ? 8.757 4.350 6.112 1.00 83.56 91 PRO A C 1
ATOM 675 O O . PRO A 1 91 ? 8.960 4.492 7.318 1.00 83.56 91 PRO A O 1
ATOM 678 N N . ALA A 1 92 ? 7.923 3.431 5.641 1.00 85.44 92 ALA A N 1
ATOM 679 C CA . ALA A 1 92 ? 7.185 2.463 6.433 1.00 85.44 92 ALA A CA 1
ATOM 680 C C . ALA A 1 92 ? 7.685 1.046 6.120 1.00 85.44 92 ALA A C 1
ATOM 682 O O . ALA A 1 92 ? 7.591 0.560 4.992 1.00 85.44 92 ALA A O 1
ATOM 683 N N . THR A 1 93 ? 8.214 0.379 7.146 1.00 89.00 93 THR A N 1
ATOM 684 C CA . THR A 1 93 ? 8.607 -1.045 7.129 1.00 89.00 93 THR A CA 1
ATOM 685 C C . THR A 1 93 ? 7.708 -1.912 8.007 1.00 89.00 93 THR A C 1
ATOM 687 O O . THR A 1 93 ? 7.844 -3.132 8.032 1.00 8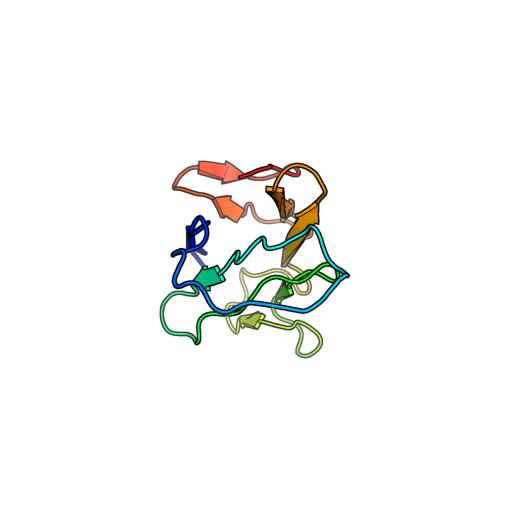9.00 93 THR A O 1
ATOM 690 N N . ARG A 1 94 ? 6.771 -1.284 8.723 1.00 89.88 94 ARG A N 1
ATOM 691 C CA . ARG A 1 94 ? 5.730 -1.920 9.530 1.00 89.88 94 ARG A CA 1
ATOM 692 C C . ARG A 1 94 ? 4.359 -1.365 9.142 1.00 89.88 94 ARG A C 1
ATOM 694 O O . ARG A 1 94 ? 4.317 -0.284 8.548 1.00 89.88 94 ARG A O 1
ATOM 701 N N . PRO A 1 95 ? 3.268 -2.080 9.472 1.00 90.69 95 PRO A N 1
ATOM 702 C CA . PRO A 1 95 ? 1.922 -1.555 9.310 1.00 90.69 95 PRO A CA 1
ATOM 703 C C . PRO A 1 95 ? 1.775 -0.168 9.943 1.00 90.69 95 PRO A C 1
ATOM 705 O O . PRO A 1 95 ? 2.290 0.072 11.039 1.00 90.69 95 PRO A O 1
ATOM 708 N N . ARG A 1 96 ? 1.120 0.750 9.231 1.00 88.50 96 ARG A N 1
ATOM 709 C CA . ARG A 1 96 ? 0.929 2.139 9.658 1.00 88.50 96 ARG A CA 1
ATOM 710 C C . ARG A 1 96 ? -0.461 2.638 9.278 1.00 88.50 96 ARG A C 1
ATOM 712 O O . ARG A 1 96 ? -0.801 2.663 8.096 1.00 88.50 96 ARG A O 1
ATOM 719 N N . THR A 1 97 ? -1.214 3.086 10.277 1.00 86.06 97 THR A N 1
ATOM 720 C CA . THR A 1 97 ? -2.496 3.781 10.099 1.00 86.06 97 THR A CA 1
ATOM 721 C C . THR A 1 97 ? -2.278 5.219 9.619 1.00 86.06 97 THR A C 1
ATOM 723 O O . THR A 1 97 ? -1.275 5.850 9.977 1.00 86.06 97 THR A O 1
ATOM 726 N N . LEU A 1 98 ? -3.202 5.708 8.792 1.00 76.88 98 LEU A N 1
ATOM 727 C CA . LEU A 1 98 ? -3.235 7.043 8.194 1.00 76.88 98 LEU A CA 1
ATOM 728 C C . LEU A 1 98 ? -4.335 7.919 8.778 1.00 76.88 98 LEU A C 1
ATOM 730 O O . LEU A 1 98 ? -5.446 7.386 8.996 1.00 76.88 98 LEU A O 1
#

Secondary structure (DSSP, 8-state):
--EEEEE--------------S----EEEEETTS--EE--TT-EEEESSTTSSEE---TTS-SS-EEEEEETTEEEEEE-SSSPEEETTEEESS-EE-

Radius of gyration: 14.39 Å; chains: 1; bounding box: 45×27×26 Å

Sequence (98 aa):
MSVTIHSAAPRTERRYHDPVDPVRVHCVLDVRGGPSRRVGPSGVLIGRQSDCDIVASDPSVSRRHALVRLTGDGAEVVPLGRSPIDVNGAPATRPRTL

pLDDT: mean 73.82, std 17.57, range [40.34, 93.44]

Foldseek 3Di:
DAKEKDFDDDPDDDDDDDPDDPPPRQTWTDDVVDDIDGAEQVFFWEFCAPPGNHHDVDPVTHRTAWTWHADPVHIKIAGDDPAFHQYPNDTDPGIDHD